Protein AF-A0A0C2CCX2-F1 (afdb_monomer_lite)

Foldseek 3Di:
DVVVVVVVVVVCCLVVPCDHCVNDPDDDDDLVVVCVVPNPVVGPDDDDPVNVVVVVVVVVVVVVVVVVVVVVVVVVVVCCVVVNDPD

Sequence (87 aa):
MREISSSLNEHTKQEKAEFSTKTVPLPDFDPTDMKLLLGESEVPPSKTPFEEVEESEQLRKDRLESLLFEAEVMLQEYDHIKNGLKV

Structure (mmCIF, N/CA/C/O backbone):
data_AF-A0A0C2CCX2-F1
#
_entry.id   AF-A0A0C2CCX2-F1
#
loop_
_atom_site.group_PDB
_atom_site.id
_atom_site.type_symbol
_atom_site.label_atom_id
_atom_site.label_alt_id
_atom_site.label_comp_id
_atom_site.label_asym_id
_atom_site.label_entity_id
_atom_site.label_seq_id
_atom_site.pdbx_PDB_ins_code
_atom_site.Cartn_x
_atom_site.Cartn_y
_atom_site.Cartn_z
_atom_site.occupancy
_atom_site.B_iso_or_equiv
_atom_site.auth_seq_id
_atom_site.auth_comp_id
_atom_site.auth_asym_id
_atom_site.auth_atom_id
_atom_site.pdbx_PDB_model_num
ATOM 1 N N . MET A 1 1 ? -24.668 -3.491 -49.020 1.00 53.09 1 MET A N 1
ATOM 2 C CA . MET A 1 1 ? -24.818 -4.430 -47.878 1.00 53.09 1 MET A CA 1
ATOM 3 C C . MET A 1 1 ? -23.691 -5.459 -47.810 1.00 53.09 1 MET A C 1
ATOM 5 O O . MET A 1 1 ? -23.067 -5.550 -46.765 1.00 53.09 1 MET A O 1
ATOM 9 N N . ARG A 1 2 ? -23.378 -6.188 -48.896 1.00 65.06 2 ARG A N 1
ATOM 10 C CA . ARG A 1 2 ? -22.324 -7.228 -48.903 1.00 65.06 2 ARG A CA 1
ATOM 11 C C . ARG A 1 2 ? -20.899 -6.690 -48.669 1.00 65.06 2 ARG A C 1
ATOM 13 O O . ARG A 1 2 ? -20.124 -7.313 -47.955 1.00 65.06 2 ARG A O 1
ATOM 20 N N . GLU A 1 3 ? -20.596 -5.509 -49.202 1.00 67.75 3 GLU A N 1
ATOM 21 C CA . GLU A 1 3 ? -19.291 -4.838 -49.045 1.00 67.75 3 GLU A CA 1
ATOM 22 C C . GLU A 1 3 ? -19.049 -4.315 -47.620 1.00 67.75 3 GLU A C 1
ATOM 24 O O . GLU A 1 3 ? -17.947 -4.410 -47.091 1.00 67.75 3 GLU A O 1
ATOM 29 N N . ILE A 1 4 ? -20.107 -3.833 -46.960 1.00 71.38 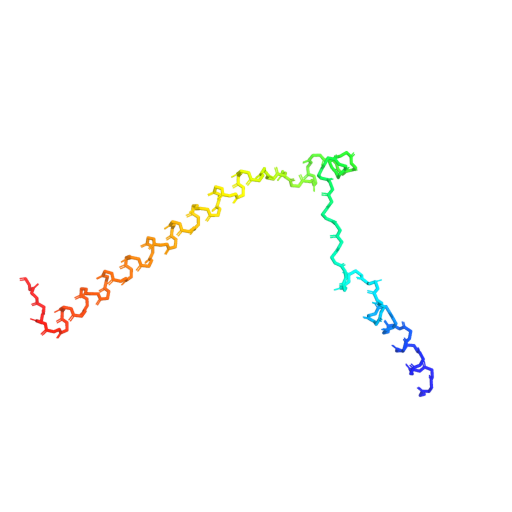4 ILE A N 1
ATOM 30 C CA . ILE A 1 4 ? -20.054 -3.398 -45.556 1.00 71.38 4 ILE A CA 1
ATOM 31 C C . ILE A 1 4 ? -19.828 -4.612 -44.649 1.00 71.38 4 ILE A C 1
ATOM 33 O O . ILE A 1 4 ? -19.045 -4.554 -43.709 1.00 71.38 4 ILE A O 1
ATOM 37 N N . SER A 1 5 ? -20.475 -5.745 -44.947 1.00 69.06 5 SER A N 1
ATOM 38 C CA . SER A 1 5 ? -20.231 -6.976 -44.193 1.00 69.06 5 SER A CA 1
ATOM 39 C C . SER A 1 5 ? -18.825 -7.537 -44.408 1.00 69.06 5 SER A C 1
ATOM 41 O O . SER A 1 5 ? -18.271 -8.102 -43.472 1.00 69.06 5 SER A O 1
ATOM 43 N N . SER A 1 6 ? -18.224 -7.384 -45.596 1.00 72.56 6 SER A N 1
ATOM 44 C CA . SER A 1 6 ? -16.855 -7.855 -45.836 1.00 72.56 6 SER A CA 1
ATOM 45 C C . SER A 1 6 ? -15.813 -6.990 -45.134 1.00 72.56 6 SER A C 1
ATOM 47 O O . SER A 1 6 ? -14.920 -7.551 -44.506 1.00 72.56 6 SER A O 1
ATOM 49 N N . SER A 1 7 ? -15.956 -5.659 -45.150 1.00 72.19 7 SER A N 1
ATOM 50 C CA . SER A 1 7 ? -15.031 -4.768 -44.435 1.00 72.19 7 SER A CA 1
ATOM 51 C C . SER A 1 7 ? -15.106 -4.963 -42.918 1.00 72.19 7 SER A C 1
ATOM 53 O O . SER A 1 7 ? -14.078 -5.055 -42.250 1.00 72.19 7 SER A O 1
ATOM 55 N N . LEU A 1 8 ? -16.312 -5.141 -42.365 1.00 68.12 8 LEU A N 1
ATOM 56 C CA . LEU A 1 8 ? -16.493 -5.436 -40.940 1.00 68.12 8 LEU A CA 1
ATOM 57 C C . LEU A 1 8 ? -15.847 -6.776 -40.545 1.00 68.12 8 LEU A C 1
ATOM 59 O O . LEU A 1 8 ? -15.273 -6.916 -39.464 1.00 68.12 8 LEU A O 1
ATOM 63 N N . ASN A 1 9 ? -15.923 -7.773 -41.429 1.00 71.06 9 ASN A N 1
ATOM 64 C CA . ASN A 1 9 ? -15.332 -9.084 -41.181 1.00 71.06 9 ASN A CA 1
ATOM 65 C C . ASN A 1 9 ? -13.796 -9.048 -41.273 1.00 71.06 9 ASN A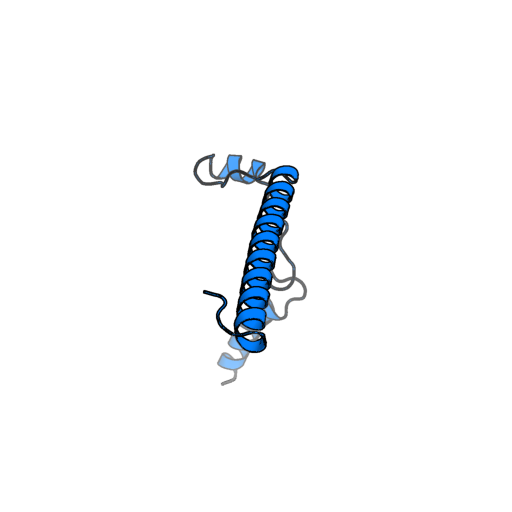 C 1
ATOM 67 O O . ASN A 1 9 ? -13.125 -9.775 -40.550 1.00 71.06 9 ASN A O 1
ATOM 71 N N . GLU A 1 10 ? -13.219 -8.185 -42.114 1.00 72.88 10 GLU A N 1
ATOM 72 C CA . GLU A 1 10 ? -11.768 -7.963 -42.153 1.00 72.88 10 GLU A CA 1
ATOM 73 C C . GLU A 1 10 ? -11.249 -7.255 -40.901 1.00 72.88 10 GLU A C 1
ATOM 75 O O . GLU A 1 10 ? -10.266 -7.710 -40.319 1.00 72.88 10 GLU A O 1
ATOM 80 N N . HIS A 1 11 ? -11.937 -6.218 -40.417 1.00 67.69 11 HIS A N 1
ATOM 81 C CA . HIS A 1 11 ? -11.547 -5.541 -39.176 1.00 67.69 11 HIS A CA 1
ATOM 82 C C . HIS A 1 11 ? -11.667 -6.449 -37.944 1.00 67.69 11 HIS A C 1
ATOM 84 O O . HIS A 1 11 ? -10.816 -6.414 -37.058 1.00 67.69 11 HIS A O 1
ATOM 90 N N . THR A 1 12 ? -12.674 -7.324 -37.905 1.00 65.81 12 THR A N 1
ATOM 91 C CA . THR A 1 12 ? -12.866 -8.257 -36.781 1.00 65.81 12 THR A CA 1
ATOM 92 C C . THR A 1 12 ? -11.955 -9.485 -36.830 1.00 65.81 12 THR A C 1
ATOM 94 O O . THR A 1 12 ? -11.819 -10.169 -35.817 1.00 65.81 12 THR A O 1
ATOM 97 N N . LYS A 1 13 ? -11.272 -9.769 -37.952 1.00 67.56 13 LYS A N 1
ATOM 98 C CA . LYS A 1 13 ? -10.264 -10.847 -38.017 1.00 67.56 13 LYS A CA 1
ATOM 99 C C . LYS A 1 13 ? -9.095 -10.610 -37.065 1.00 67.56 13 LYS A C 1
ATOM 101 O O . LYS A 1 13 ? -8.604 -11.573 -36.496 1.00 67.56 13 LYS A O 1
ATOM 106 N N . GLN A 1 14 ? -8.669 -9.361 -36.872 1.00 63.34 14 GLN A N 1
ATOM 107 C CA . GLN A 1 14 ? -7.583 -9.032 -35.938 1.00 63.34 14 GLN A CA 1
ATOM 108 C C . GLN A 1 14 ? -7.989 -9.222 -34.470 1.00 63.34 14 GLN A C 1
ATOM 110 O O . GLN A 1 14 ? -7.146 -9.536 -33.633 1.00 63.34 14 GLN A O 1
ATOM 115 N N . GLU A 1 15 ? -9.276 -9.062 -34.153 1.00 62.47 15 GLU A N 1
ATOM 116 C CA . GLU A 1 15 ? -9.810 -9.307 -32.806 1.00 62.47 15 GLU A CA 1
ATOM 117 C C . GLU A 1 15 ? -10.090 -10.790 -32.545 1.00 62.47 15 GLU A C 1
ATOM 119 O O . GLU A 1 15 ? -9.981 -11.243 -31.412 1.00 62.47 15 GLU A O 1
ATOM 124 N N . LYS A 1 16 ? -10.418 -11.557 -33.593 1.00 65.31 16 LYS A N 1
ATOM 125 C CA . LYS A 1 16 ? -10.615 -13.016 -33.540 1.00 65.31 16 LYS A CA 1
ATOM 126 C C . LYS A 1 16 ? -9.331 -13.818 -33.775 1.00 65.31 16 LYS A C 1
ATOM 128 O O . LYS A 1 16 ? -9.392 -15.044 -33.831 1.00 65.31 16 LYS A O 1
ATOM 133 N N . ALA A 1 17 ? -8.197 -13.151 -33.978 1.00 68.00 17 ALA A N 1
ATOM 134 C CA . ALA A 1 17 ? -6.919 -13.814 -34.175 1.00 68.00 17 ALA A CA 1
ATOM 135 C C . ALA A 1 17 ? -6.472 -14.477 -32.866 1.00 68.00 17 ALA A C 1
ATOM 137 O O . ALA A 1 17 ? -6.508 -13.857 -31.805 1.00 68.00 17 ALA A O 1
ATOM 138 N N . GLU A 1 18 ? -6.020 -15.728 -32.958 1.00 66.44 18 GLU A N 1
ATOM 139 C CA . GLU A 1 18 ? -5.532 -16.504 -31.808 1.00 66.44 18 GLU A CA 1
ATOM 140 C C . GLU A 1 18 ? -4.359 -15.798 -31.103 1.00 66.44 18 GLU A C 1
ATOM 142 O O . GLU A 1 18 ? -4.261 -15.824 -29.880 1.00 66.44 18 GLU A O 1
ATOM 147 N N . PHE A 1 19 ? -3.538 -15.072 -31.867 1.00 60.28 19 PHE A N 1
ATOM 148 C CA . PHE A 1 19 ? -2.425 -14.264 -31.375 1.00 60.28 19 PHE A CA 1
ATOM 149 C C . PHE A 1 19 ? -2.624 -12.806 -31.806 1.00 60.28 19 PHE A C 1
ATOM 151 O O . PHE A 1 19 ? -2.215 -12.396 -32.891 1.00 60.28 19 PHE A O 1
ATOM 158 N N . SER A 1 20 ? -3.303 -12.029 -30.967 1.00 66.44 20 SER A N 1
ATOM 159 C CA . SER A 1 20 ? -3.506 -10.588 -31.115 1.00 66.44 20 SER A CA 1
ATOM 160 C C . SER A 1 20 ? -2.872 -9.876 -29.923 1.00 66.44 20 SER A C 1
ATOM 162 O O . SER A 1 20 ? -2.823 -10.433 -28.829 1.00 66.44 20 SER A O 1
ATOM 164 N N . THR A 1 21 ? -2.440 -8.624 -30.085 1.00 64.94 21 THR A N 1
ATOM 165 C CA . THR A 1 21 ? -1.874 -7.817 -28.982 1.00 64.94 21 THR A CA 1
ATOM 166 C C . THR A 1 21 ? -2.867 -7.581 -27.838 1.00 64.94 21 THR A C 1
ATOM 168 O O . THR A 1 21 ? -2.473 -7.175 -26.751 1.00 64.94 21 THR A O 1
ATOM 171 N N . LYS A 1 22 ? -4.161 -7.837 -28.079 1.00 65.56 22 LYS A N 1
ATOM 172 C CA . LYS A 1 22 ? -5.221 -7.840 -27.062 1.00 65.56 22 LYS A CA 1
ATOM 173 C C . LYS A 1 22 ? -5.415 -9.199 -26.378 1.00 65.56 22 LYS A C 1
ATOM 175 O O . LYS A 1 22 ? -5.938 -9.232 -25.271 1.00 65.56 22 LYS A O 1
ATOM 180 N N . THR A 1 23 ? -5.082 -10.309 -27.041 1.00 67.38 23 THR A N 1
ATOM 181 C CA . THR A 1 23 ? -5.343 -11.673 -26.537 1.00 67.38 23 THR A CA 1
ATOM 182 C C . THR A 1 23 ? -4.118 -12.304 -25.890 1.00 67.38 23 THR A C 1
ATOM 184 O O . THR A 1 23 ? -4.271 -13.156 -25.018 1.00 67.38 23 THR A O 1
ATOM 187 N N . VAL A 1 24 ? -2.917 -11.870 -26.279 1.00 71.06 24 VAL A N 1
ATOM 188 C CA . VAL A 1 24 ? -1.650 -12.327 -25.711 1.00 71.06 24 VAL A CA 1
ATOM 189 C C . VAL A 1 24 ? -0.916 -11.120 -25.135 1.00 71.06 24 VAL A C 1
ATOM 191 O O . VAL A 1 24 ? -0.669 -10.168 -25.882 1.00 71.06 24 VAL A O 1
ATOM 194 N N . PRO A 1 25 ? -0.576 -11.129 -23.832 1.00 70.00 25 PRO A N 1
ATOM 195 C CA . PRO A 1 25 ? 0.216 -10.058 -23.254 1.00 70.00 25 PRO A CA 1
ATOM 196 C C . PRO A 1 25 ? 1.561 -10.006 -23.977 1.00 70.00 25 PRO A C 1
ATOM 198 O O . PRO A 1 25 ? 2.248 -11.021 -24.119 1.00 70.00 25 PRO A O 1
ATOM 201 N N . LEU A 1 26 ? 1.905 -8.822 -24.479 1.00 70.50 26 LEU A N 1
ATOM 202 C CA . LEU A 1 26 ? 3.243 -8.578 -24.994 1.00 70.50 26 LEU A CA 1
ATOM 203 C C . LEU A 1 26 ? 4.236 -8.682 -23.828 1.00 70.50 26 LEU A C 1
ATOM 205 O O . LEU A 1 26 ? 3.877 -8.317 -22.707 1.00 70.50 26 LEU A O 1
ATOM 209 N N . PRO A 1 27 ? 5.452 -9.198 -24.070 1.00 72.88 27 PRO A N 1
ATOM 210 C CA . PRO A 1 27 ? 6.476 -9.221 -23.041 1.00 72.88 27 PRO A CA 1
ATOM 211 C C . PRO A 1 27 ? 6.791 -7.793 -22.600 1.00 72.88 27 PRO A C 1
ATOM 213 O O . PRO A 1 27 ? 6.778 -6.869 -23.420 1.00 72.88 27 PRO A O 1
ATOM 216 N N . ASP A 1 28 ? 7.090 -7.637 -21.314 1.00 73.12 28 ASP A N 1
ATOM 217 C CA . ASP A 1 28 ? 7.572 -6.369 -20.788 1.00 73.12 28 ASP A CA 1
ATOM 218 C C . ASP A 1 28 ? 8.847 -5.966 -21.537 1.00 73.12 28 ASP A C 1
ATOM 220 O O . ASP A 1 28 ? 9.717 -6.794 -21.829 1.00 73.12 28 ASP A O 1
ATOM 224 N N . PHE A 1 29 ? 8.928 -4.693 -21.911 1.00 76.31 29 PHE A N 1
ATOM 225 C CA . PHE A 1 29 ? 10.078 -4.172 -22.638 1.00 76.31 29 PHE A CA 1
ATOM 226 C C . PHE A 1 29 ? 11.305 -4.146 -21.722 1.00 76.31 29 PHE A C 1
ATOM 228 O O . PHE A 1 29 ? 11.192 -3.756 -20.560 1.00 76.31 29 PHE A O 1
ATOM 235 N N . ASP A 1 30 ? 12.480 -4.511 -22.245 1.00 80.12 30 ASP A N 1
ATOM 236 C CA . ASP A 1 30 ? 13.729 -4.376 -21.493 1.00 80.12 30 ASP A CA 1
ATOM 237 C C . ASP A 1 30 ? 14.052 -2.879 -21.322 1.00 80.12 30 ASP A C 1
ATOM 239 O O . ASP A 1 30 ? 14.293 -2.180 -22.318 1.00 80.12 30 ASP A O 1
ATOM 243 N N . PRO A 1 31 ? 14.066 -2.352 -20.082 1.00 77.19 31 PRO A N 1
ATOM 244 C CA . PRO A 1 31 ? 14.365 -0.948 -19.834 1.00 77.19 31 PRO A CA 1
ATOM 245 C C . PRO A 1 31 ? 15.766 -0.557 -20.321 1.00 77.19 31 PRO A C 1
ATOM 247 O O . PRO A 1 31 ? 15.981 0.604 -20.662 1.00 77.19 31 PRO A O 1
ATOM 250 N N . THR A 1 32 ? 16.704 -1.502 -20.418 1.00 79.06 32 THR A N 1
ATOM 251 C CA . THR A 1 32 ? 18.057 -1.276 -20.951 1.00 79.06 32 THR A CA 1
ATOM 252 C C . THR A 1 32 ? 18.013 -0.930 -22.436 1.00 79.06 32 THR A C 1
ATOM 254 O O . THR A 1 32 ? 18.600 0.068 -22.863 1.00 79.06 32 THR A O 1
ATOM 257 N N . ASP A 1 33 ? 17.264 -1.716 -23.211 1.00 82.38 33 ASP A N 1
ATOM 258 C CA . ASP A 1 33 ? 17.096 -1.516 -24.649 1.00 82.38 33 ASP A CA 1
ATOM 259 C C . ASP A 1 33 ? 16.323 -0.228 -24.931 1.00 82.38 33 ASP A C 1
ATOM 261 O O . ASP A 1 33 ? 16.713 0.571 -25.786 1.00 82.38 33 ASP A O 1
ATOM 265 N N . MET A 1 34 ? 15.256 0.031 -24.169 1.00 82.75 34 MET A N 1
ATOM 266 C CA . MET A 1 34 ? 14.490 1.269 -24.311 1.00 82.75 34 MET A CA 1
ATOM 267 C C . MET A 1 34 ? 15.328 2.496 -23.961 1.00 82.75 34 MET A C 1
ATOM 269 O O . MET A 1 34 ? 15.254 3.503 -24.663 1.00 82.75 34 MET A O 1
ATOM 273 N N . LYS A 1 35 ? 16.157 2.416 -22.915 1.00 85.31 35 LYS A N 1
ATOM 274 C CA . LYS A 1 35 ? 17.042 3.511 -22.507 1.00 85.31 35 LYS A CA 1
ATOM 275 C C . LYS A 1 35 ? 18.106 3.796 -23.564 1.00 85.31 35 LYS A C 1
ATOM 277 O O . LYS A 1 35 ? 18.436 4.959 -23.791 1.00 85.31 35 LYS A O 1
ATOM 282 N N . LEU A 1 36 ? 18.599 2.763 -24.250 1.00 82.25 36 LEU A N 1
ATOM 283 C CA . LEU A 1 36 ? 19.507 2.916 -25.386 1.00 82.25 36 LEU A CA 1
ATOM 284 C C . LEU A 1 36 ? 18.822 3.583 -26.593 1.00 82.25 36 LEU A C 1
ATOM 286 O O . LEU A 1 36 ? 19.449 4.387 -27.280 1.00 82.25 36 LEU A O 1
ATOM 290 N N . LEU A 1 37 ? 17.551 3.257 -26.853 1.00 85.12 37 LEU A N 1
ATOM 291 C CA . LEU A 1 37 ? 16.800 3.742 -28.018 1.00 85.12 37 LEU A CA 1
ATOM 292 C C . LEU A 1 37 ? 16.217 5.151 -27.843 1.00 85.12 37 LEU A C 1
ATOM 294 O O . LEU A 1 37 ? 16.227 5.935 -28.790 1.00 85.12 37 LEU A O 1
ATOM 298 N N . LEU A 1 38 ? 15.678 5.459 -26.664 1.00 85.81 38 LEU A N 1
ATOM 299 C CA . LEU A 1 38 ? 14.915 6.684 -26.390 1.00 85.81 38 LEU A CA 1
ATOM 300 C C . LEU A 1 38 ? 15.676 7.685 -25.509 1.00 85.81 38 LEU A C 1
ATOM 302 O O . LEU A 1 38 ? 15.307 8.855 -25.450 1.00 85.81 38 LEU A O 1
ATOM 306 N N . GLY A 1 39 ? 16.758 7.247 -24.859 1.00 81.25 39 GLY A N 1
ATOM 307 C CA . GLY A 1 39 ? 17.533 8.054 -23.920 1.00 81.25 39 GLY A CA 1
ATOM 308 C C . GLY A 1 39 ? 16.980 8.030 -22.492 1.00 81.25 39 GLY A C 1
ATOM 309 O O . GLY A 1 39 ? 15.878 7.557 -22.223 1.00 81.25 39 GLY A O 1
ATOM 310 N N . GLU A 1 40 ? 17.769 8.547 -21.546 1.00 78.56 40 GLU A N 1
ATOM 311 C CA . GLU A 1 40 ? 17.455 8.464 -20.109 1.00 78.56 40 GLU A CA 1
ATOM 312 C C . GLU A 1 40 ? 16.267 9.337 -19.675 1.00 78.56 40 GLU A C 1
ATOM 314 O O . GLU A 1 40 ? 15.697 9.099 -18.617 1.00 78.56 40 GLU A O 1
ATOM 319 N N . SER A 1 41 ? 15.902 10.354 -20.460 1.00 80.25 41 SER A N 1
ATOM 320 C CA . SER A 1 41 ? 14.814 11.286 -20.135 1.00 80.25 41 SER A CA 1
ATOM 321 C C . SER A 1 41 ? 13.425 10.748 -20.470 1.00 80.25 41 SER A C 1
ATOM 323 O O . SER A 1 41 ? 12.450 11.163 -19.853 1.00 80.25 41 SER A O 1
ATOM 325 N N . GLU A 1 42 ? 13.338 9.853 -21.454 1.00 79.12 42 GLU A N 1
ATOM 326 C CA . GLU A 1 42 ? 12.072 9.333 -21.987 1.00 79.12 42 GLU A CA 1
ATOM 327 C C . GLU A 1 42 ? 11.693 7.974 -21.379 1.00 79.12 42 GLU A C 1
ATOM 329 O O . GLU A 1 42 ? 10.561 7.517 -21.532 1.00 79.12 42 GLU A O 1
ATOM 334 N N . VAL A 1 43 ? 12.623 7.318 -20.674 1.00 75.25 43 VAL A N 1
ATOM 335 C CA . VAL A 1 43 ? 12.396 6.013 -20.039 1.00 75.25 43 VAL A CA 1
ATOM 336 C C . VAL A 1 43 ? 12.293 6.192 -18.525 1.00 75.25 43 VAL A C 1
ATOM 338 O O . VAL A 1 43 ? 13.270 6.615 -17.901 1.00 75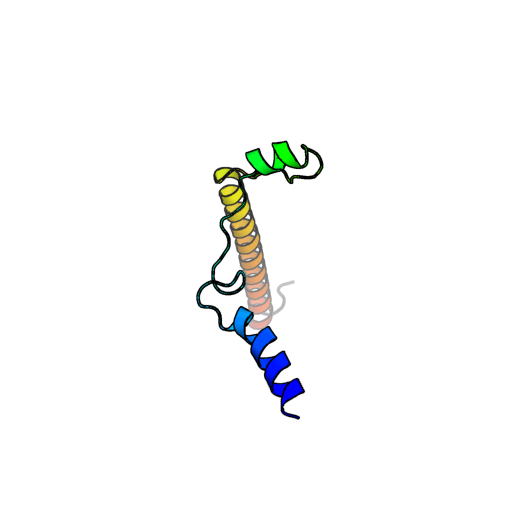.25 43 VAL A O 1
ATOM 341 N N . PRO A 1 44 ? 11.138 5.869 -17.909 1.00 76.25 44 PRO A N 1
ATOM 342 C CA . PRO A 1 44 ? 10.998 5.897 -16.462 1.00 76.25 44 PRO A CA 1
ATOM 343 C C . PRO A 1 44 ? 12.065 5.022 -15.792 1.00 76.25 44 PRO A C 1
ATOM 345 O O . PRO A 1 44 ? 12.398 3.958 -16.322 1.00 76.25 44 PRO A O 1
ATOM 348 N N . PRO A 1 45 ? 12.594 5.425 -14.625 1.00 73.94 45 PRO A N 1
ATOM 349 C CA . PRO A 1 45 ? 13.529 4.590 -13.889 1.00 73.94 45 PRO A CA 1
ATOM 350 C C . PRO A 1 45 ? 12.861 3.250 -13.563 1.00 73.94 45 PRO A C 1
ATOM 352 O O . PRO A 1 45 ? 11.783 3.209 -12.966 1.00 73.94 45 PRO A O 1
ATOM 355 N N . SER A 1 46 ? 13.496 2.156 -13.983 1.00 75.31 46 SER A N 1
ATOM 356 C CA . SER A 1 46 ? 13.050 0.808 -13.649 1.00 75.31 46 SER A CA 1
ATOM 357 C C . SER A 1 46 ? 13.194 0.601 -12.147 1.00 75.31 46 SER A C 1
ATOM 359 O O . SER A 1 46 ? 14.301 0.747 -11.620 1.00 75.31 46 SER A O 1
ATOM 361 N N . LYS A 1 47 ? 12.101 0.241 -11.475 1.00 76.31 47 LYS A N 1
ATOM 362 C CA . LYS A 1 47 ? 12.162 -0.184 -10.078 1.00 76.31 47 LYS A CA 1
ATOM 363 C C . LYS A 1 47 ? 12.774 -1.570 -10.002 1.00 76.31 47 LYS A C 1
ATOM 365 O O . LYS A 1 47 ? 12.549 -2.416 -10.868 1.00 76.31 47 LYS A O 1
ATOM 370 N N . THR A 1 48 ? 13.578 -1.802 -8.978 1.00 82.25 48 THR A N 1
ATOM 371 C CA . THR A 1 48 ? 14.036 -3.160 -8.693 1.00 82.25 48 THR A CA 1
ATOM 372 C C . THR A 1 48 ? 12.893 -3.969 -8.068 1.00 82.25 48 THR A C 1
ATOM 374 O O . THR A 1 48 ? 12.049 -3.398 -7.376 1.00 82.25 48 THR A O 1
ATOM 377 N N . PRO A 1 49 ? 12.873 -5.307 -8.217 1.00 81.56 49 PRO A N 1
ATOM 378 C CA . PRO A 1 49 ? 11.863 -6.140 -7.560 1.00 81.56 49 PRO A CA 1
ATOM 379 C C . PRO A 1 49 ? 11.795 -5.935 -6.038 1.00 81.56 49 PRO A C 1
ATOM 381 O O . PRO A 1 49 ? 10.738 -6.081 -5.435 1.00 81.56 49 PRO A O 1
ATOM 384 N N . PHE A 1 50 ? 12.918 -5.582 -5.403 1.00 85.50 50 PHE A N 1
ATOM 385 C CA . PHE A 1 50 ? 12.955 -5.275 -3.972 1.00 85.50 50 PHE A CA 1
ATOM 386 C C . PHE A 1 50 ? 12.222 -3.976 -3.635 1.00 85.50 50 PHE A C 1
ATOM 388 O O . PHE A 1 50 ? 11.468 -3.954 -2.667 1.00 85.50 50 PHE A O 1
ATOM 395 N N . GLU A 1 51 ? 12.402 -2.931 -4.445 1.00 86.56 51 GLU A N 1
ATOM 396 C CA . GLU A 1 51 ? 11.696 -1.653 -4.282 1.00 86.56 51 GLU A CA 1
ATOM 397 C C . GLU A 1 51 ? 10.186 -1.830 -4.477 1.00 86.56 51 GLU A C 1
ATOM 399 O O . GLU A 1 51 ? 9.397 -1.293 -3.705 1.00 86.56 51 GLU A O 1
ATOM 404 N N . GLU A 1 52 ? 9.767 -2.639 -5.454 1.00 84.38 52 GLU A N 1
ATOM 405 C CA . GLU A 1 52 ? 8.345 -2.946 -5.664 1.00 84.38 52 GLU A CA 1
ATOM 406 C C . GLU A 1 52 ? 7.727 -3.675 -4.465 1.00 84.38 52 GLU A C 1
ATOM 408 O O . GLU A 1 52 ? 6.616 -3.352 -4.034 1.00 84.38 52 GLU A O 1
ATOM 413 N N . VAL A 1 53 ? 8.451 -4.643 -3.892 1.00 87.69 53 VAL A N 1
ATOM 414 C CA . VAL A 1 53 ? 7.993 -5.342 -2.686 1.00 87.69 53 VAL A CA 1
ATOM 415 C C . VAL A 1 53 ? 7.921 -4.382 -1.502 1.00 87.69 53 VAL A C 1
ATOM 417 O O . VAL A 1 53 ? 6.918 -4.393 -0.789 1.00 87.69 53 VAL A O 1
ATOM 420 N N . GLU A 1 54 ? 8.929 -3.534 -1.305 1.00 91.88 54 GLU A N 1
ATOM 421 C CA . GLU A 1 54 ? 8.963 -2.563 -0.210 1.00 91.88 54 GLU A CA 1
ATOM 422 C C . GLU A 1 54 ? 7.794 -1.569 -0.287 1.00 91.88 54 GLU A C 1
ATOM 424 O O . GLU A 1 54 ? 7.089 -1.375 0.705 1.00 91.88 54 GLU A O 1
ATOM 429 N N . GLU A 1 55 ? 7.506 -1.022 -1.472 1.00 89.50 55 GLU A N 1
ATOM 430 C CA . GLU A 1 55 ? 6.335 -0.165 -1.692 1.00 89.50 55 GLU A CA 1
ATOM 431 C C . GLU A 1 55 ? 5.021 -0.899 -1.400 1.00 89.50 55 GLU A C 1
ATOM 433 O O . GLU A 1 55 ? 4.116 -0.343 -0.772 1.00 89.50 55 GLU A O 1
ATOM 438 N N . SER A 1 56 ? 4.913 -2.165 -1.817 1.00 89.62 56 SER A N 1
ATOM 439 C CA . SER A 1 56 ? 3.717 -2.973 -1.569 1.00 89.62 56 SER A CA 1
ATOM 440 C C . SER A 1 56 ? 3.497 -3.246 -0.075 1.00 89.62 56 SER A C 1
ATOM 442 O O . SER A 1 56 ? 2.366 -3.177 0.414 1.00 89.62 56 SER A O 1
ATOM 444 N N . GLU A 1 57 ? 4.572 -3.513 0.669 1.00 92.38 57 GLU A N 1
ATOM 445 C CA . GLU A 1 57 ? 4.547 -3.740 2.113 1.00 92.38 57 GLU A CA 1
ATOM 446 C C . GLU A 1 57 ? 4.164 -2.462 2.857 1.00 92.38 57 GLU A C 1
ATOM 448 O O . GLU A 1 57 ? 3.334 -2.500 3.769 1.00 92.38 57 GLU A O 1
ATOM 453 N N . GLN A 1 58 ? 4.710 -1.320 2.436 1.00 94.69 58 GLN A N 1
ATOM 454 C CA . GLN A 1 58 ? 4.376 -0.021 3.006 1.00 94.69 58 GLN A CA 1
ATOM 455 C C . GLN A 1 58 ? 2.888 0.299 2.811 1.00 94.69 58 GLN A C 1
ATOM 457 O O . GLN A 1 58 ? 2.177 0.562 3.778 1.00 94.69 58 GLN A O 1
ATOM 462 N N . LEU A 1 59 ? 2.375 0.140 1.587 1.00 94.88 59 LEU A N 1
ATOM 463 C CA . LEU A 1 59 ? 0.963 0.370 1.275 1.00 94.88 59 LEU A CA 1
ATOM 464 C C . LEU A 1 59 ? 0.030 -0.544 2.091 1.00 94.88 59 LEU A C 1
ATOM 466 O O . LEU A 1 59 ? -1.058 -0.142 2.512 1.00 94.88 59 LEU A O 1
ATOM 470 N N . ARG A 1 60 ? 0.445 -1.795 2.329 1.00 93.25 60 ARG A N 1
ATOM 471 C CA . ARG A 1 60 ? -0.303 -2.732 3.177 1.00 93.25 60 ARG A CA 1
ATOM 472 C C . ARG A 1 60 ? -0.325 -2.299 4.637 1.00 93.25 60 ARG A C 1
ATOM 474 O O . ARG A 1 60 ? -1.371 -2.447 5.269 1.00 93.25 60 ARG A O 1
ATOM 481 N N . LYS A 1 61 ? 0.790 -1.794 5.167 1.00 95.94 61 LYS A N 1
ATOM 482 C CA . LYS A 1 61 ? 0.870 -1.282 6.542 1.00 95.94 61 LYS A CA 1
ATOM 483 C C . LYS A 1 61 ? -0.026 -0.065 6.729 1.00 95.94 61 LYS A C 1
ATOM 485 O O . LYS A 1 61 ? -0.850 -0.085 7.637 1.00 95.94 61 LYS A O 1
ATOM 490 N N . ASP A 1 62 ? 0.037 0.904 5.822 1.00 96.19 62 ASP A N 1
ATOM 491 C CA . ASP A 1 62 ? -0.782 2.122 5.892 1.00 96.19 62 ASP A CA 1
ATOM 492 C C . ASP A 1 62 ? -2.284 1.789 5.851 1.00 96.19 62 ASP A C 1
ATOM 494 O O . ASP A 1 62 ? -3.103 2.335 6.599 1.00 96.19 62 ASP A O 1
ATOM 498 N N . ARG A 1 63 ? -2.662 0.822 5.003 1.00 96.56 63 ARG A N 1
ATOM 499 C CA . ARG A 1 63 ? -4.043 0.333 4.928 1.00 96.56 63 ARG A CA 1
ATOM 500 C C . ARG A 1 63 ? -4.475 -0.384 6.205 1.00 96.56 63 ARG A C 1
ATOM 502 O O . ARG A 1 63 ? -5.622 -0.233 6.623 1.00 96.56 63 ARG A O 1
ATOM 509 N N . LE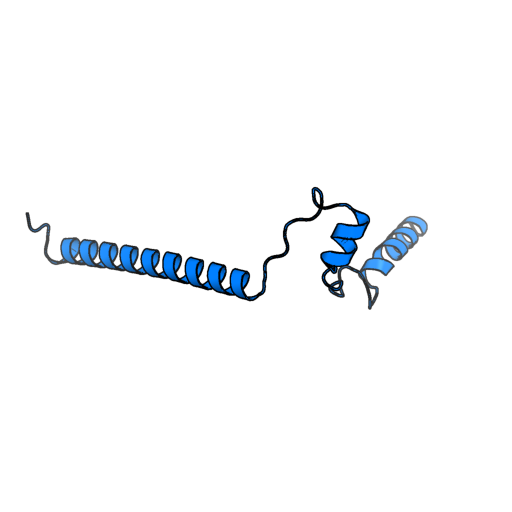U A 1 64 ? -3.590 -1.180 6.803 1.00 96.50 64 LEU A N 1
ATOM 510 C CA . LEU A 1 64 ? -3.865 -1.864 8.065 1.00 96.50 64 LEU A CA 1
ATOM 511 C C . LEU A 1 64 ? -4.056 -0.858 9.204 1.00 96.50 64 LEU A C 1
ATOM 513 O O . LEU A 1 64 ? -5.004 -0.992 9.971 1.00 96.50 64 LEU A O 1
ATOM 517 N N . GLU A 1 65 ? -3.196 0.153 9.291 1.00 97.38 65 GLU A N 1
ATOM 518 C CA . GLU A 1 65 ? -3.280 1.211 10.299 1.00 97.38 65 GLU A CA 1
ATOM 519 C C . GLU A 1 65 ? -4.588 2.000 10.178 1.00 97.38 65 GLU A C 1
ATOM 521 O O . GLU A 1 65 ? -5.287 2.199 11.170 1.00 97.38 65 GLU A O 1
ATOM 526 N N . SER A 1 66 ? -4.987 2.338 8.949 1.00 97.00 66 SER A N 1
ATOM 527 C CA . SER A 1 66 ? -6.267 3.006 8.683 1.00 97.00 66 SER A CA 1
ATOM 528 C C . SER A 1 66 ? -7.467 2.178 9.162 1.00 97.00 66 SER A C 1
ATOM 530 O O . SER A 1 66 ? -8.373 2.710 9.799 1.00 97.00 66 SER A O 1
ATOM 532 N N . LEU A 1 67 ? -7.464 0.866 8.897 1.00 97.12 67 LEU A N 1
ATOM 533 C CA . LEU A 1 67 ? -8.529 -0.043 9.339 1.00 97.12 67 LEU A CA 1
ATOM 534 C C . LEU A 1 67 ? -8.572 -0.197 10.863 1.00 97.12 67 LEU A C 1
ATOM 536 O O . LEU A 1 67 ? -9.654 -0.289 11.438 1.00 97.12 67 LEU A O 1
ATOM 540 N N . LEU A 1 68 ? -7.410 -0.245 11.518 1.00 96.81 68 LEU A N 1
ATOM 541 C CA . LEU A 1 68 ? -7.334 -0.315 12.978 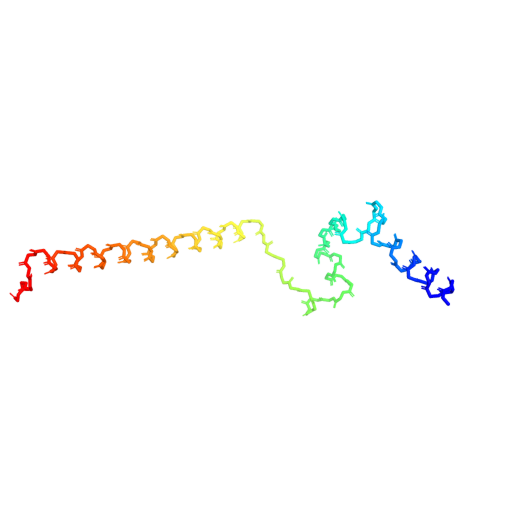1.00 96.81 68 LEU A CA 1
ATOM 542 C C . LEU A 1 68 ? -7.895 0.953 13.619 1.00 96.81 68 LEU A C 1
ATOM 544 O O . LEU A 1 68 ? -8.676 0.854 14.563 1.00 96.81 68 LEU A O 1
ATOM 548 N N . PHE A 1 69 ? -7.548 2.119 13.074 1.00 97.19 69 PHE A N 1
ATOM 549 C CA . PHE A 1 69 ? -8.089 3.394 13.526 1.00 97.19 69 PHE A CA 1
ATOM 550 C C . PHE A 1 69 ? -9.613 3.456 13.359 1.00 97.19 69 PHE A C 1
ATOM 552 O O . PHE A 1 69 ? -10.325 3.795 14.301 1.00 97.19 69 PHE A O 1
ATOM 559 N N . GLU A 1 70 ? -10.132 3.071 12.191 1.00 96.69 70 GLU A N 1
ATOM 560 C CA . GLU A 1 70 ? -11.578 3.028 11.946 1.00 96.69 70 GLU A CA 1
ATOM 561 C C . GLU A 1 70 ? -12.289 2.086 12.931 1.00 96.69 70 GLU A C 1
ATOM 563 O O . GLU A 1 70 ? -13.301 2.454 13.527 1.00 96.69 70 GLU A O 1
ATOM 568 N N . ALA A 1 71 ? -11.725 0.900 13.174 1.00 96.94 71 ALA A N 1
ATOM 569 C CA . ALA A 1 71 ? -12.267 -0.046 14.143 1.00 96.94 71 ALA A CA 1
ATOM 570 C C . ALA A 1 71 ? -12.265 0.512 15.577 1.00 96.94 71 ALA A C 1
ATOM 572 O O . ALA A 1 71 ? -13.222 0.290 16.320 1.00 96.94 71 ALA A O 1
ATOM 573 N N . GLU A 1 72 ? -11.221 1.244 15.973 1.00 95.38 72 GLU A N 1
ATOM 574 C CA . GLU A 1 72 ? -11.156 1.896 17.282 1.00 95.38 72 GLU A CA 1
ATOM 575 C C . GLU A 1 72 ? -12.242 2.965 17.433 1.00 95.38 72 GLU A C 1
ATOM 577 O O . GLU A 1 72 ? -12.960 2.969 18.435 1.00 95.38 72 GLU A O 1
ATOM 582 N N . VAL A 1 73 ? -12.423 3.817 16.420 1.00 95.38 73 VAL A N 1
ATOM 583 C CA . VAL A 1 73 ? -13.488 4.831 16.403 1.00 95.38 73 VAL A CA 1
ATOM 584 C C . VAL A 1 73 ? -14.860 4.169 16.522 1.00 95.38 73 VAL A C 1
ATOM 586 O O . VAL A 1 73 ? -15.655 4.559 17.374 1.00 95.38 73 VAL A O 1
ATOM 589 N N . MET A 1 74 ? -15.121 3.109 15.752 1.00 94.69 74 MET A N 1
ATOM 590 C CA . MET A 1 74 ? -16.386 2.370 15.832 1.00 94.69 74 MET A CA 1
ATOM 591 C C . MET A 1 74 ? -16.632 1.769 17.222 1.00 94.69 74 MET A C 1
ATOM 593 O O . MET A 1 74 ? -17.768 1.756 17.701 1.00 94.69 74 MET A O 1
ATOM 597 N N . LEU A 1 75 ? -15.587 1.262 17.883 1.00 93.56 75 LEU A N 1
ATOM 598 C CA . LEU A 1 75 ? -15.696 0.743 19.246 1.00 93.56 75 LEU A CA 1
ATOM 599 C C . LEU A 1 75 ? -16.008 1.857 20.246 1.00 93.56 75 LEU A C 1
ATOM 601 O O . LEU A 1 75 ? -16.868 1.662 21.103 1.00 93.56 75 LEU A O 1
ATOM 605 N N . GLN A 1 76 ? -15.358 3.017 20.124 1.00 90.25 76 GLN A N 1
ATOM 606 C CA . GLN A 1 76 ? -15.639 4.183 20.964 1.00 90.25 76 GLN A CA 1
ATOM 607 C C . GLN A 1 76 ? -17.079 4.675 20.769 1.00 90.25 76 GLN A C 1
ATOM 609 O O . GLN A 1 76 ? -17.802 4.869 21.746 1.00 90.25 76 GLN A O 1
ATOM 614 N N . GLU A 1 77 ? -17.535 4.799 19.522 1.00 89.75 77 GLU A N 1
ATOM 615 C CA . GLU A 1 77 ? -18.915 5.166 19.194 1.00 89.75 77 GLU A CA 1
ATOM 616 C C . GLU A 1 77 ? -19.923 4.163 19.757 1.00 89.75 77 GLU A C 1
ATOM 618 O O . GLU A 1 77 ? -20.922 4.555 20.362 1.00 89.75 77 GLU A O 1
ATOM 623 N N . TYR A 1 78 ? -19.655 2.863 19.621 1.00 90.19 78 TYR A N 1
ATOM 624 C CA . TYR A 1 78 ? -20.495 1.827 20.211 1.00 90.19 78 TYR A CA 1
ATOM 625 C C . TYR A 1 78 ? -20.571 1.954 21.735 1.00 90.19 78 TYR A C 1
ATOM 627 O O . TYR A 1 78 ? -21.658 1.850 22.312 1.00 90.19 78 TYR A O 1
ATOM 635 N N . ASP A 1 79 ? -19.443 2.207 22.396 1.00 89.19 79 ASP A N 1
ATOM 636 C CA . ASP A 1 79 ? -19.404 2.358 23.848 1.00 89.19 79 ASP A CA 1
ATOM 637 C C . ASP A 1 79 ? -20.155 3.623 24.301 1.00 89.19 79 ASP A C 1
ATOM 639 O O . ASP A 1 79 ? -20.880 3.580 25.298 1.00 89.19 79 ASP A O 1
ATOM 643 N N . HIS A 1 80 ? -20.091 4.712 23.524 1.00 87.00 80 HIS A N 1
ATOM 644 C CA . HIS A 1 80 ? -20.911 5.912 23.724 1.00 87.00 80 HIS A CA 1
ATOM 645 C C . HIS A 1 80 ? -22.409 5.643 23.550 1.00 87.00 80 HIS A C 1
ATOM 647 O O . HIS A 1 80 ? -23.211 6.111 24.361 1.00 87.00 80 HIS A O 1
ATOM 653 N N . ILE A 1 81 ? -22.801 4.871 22.532 1.00 87.56 81 ILE A N 1
ATOM 654 C CA . ILE A 1 81 ? -24.201 4.484 22.300 1.00 87.56 81 ILE A CA 1
ATOM 655 C C . ILE A 1 81 ? -24.716 3.618 23.454 1.00 87.56 81 ILE A C 1
ATOM 657 O O . ILE A 1 81 ? -25.844 3.794 23.913 1.00 87.56 81 ILE A O 1
ATOM 661 N N . LYS A 1 82 ? -23.899 2.673 23.929 1.00 88.25 82 LYS A N 1
ATOM 662 C CA . LYS A 1 82 ? -24.311 1.678 24.922 1.00 88.25 82 LYS A CA 1
ATOM 663 C C . LYS A 1 82 ? -24.314 2.214 26.351 1.00 88.25 82 LYS A C 1
ATOM 665 O O . LYS A 1 82 ? -25.239 1.922 27.105 1.00 88.25 82 LYS A O 1
ATOM 670 N N . ASN A 1 83 ? -23.275 2.950 26.736 1.00 85.75 83 ASN A N 1
ATOM 671 C CA . ASN A 1 83 ? -23.051 3.369 28.121 1.00 85.75 83 ASN A CA 1
ATOM 672 C C . ASN A 1 83 ? -23.346 4.863 28.353 1.00 85.75 83 ASN A C 1
ATOM 674 O O . ASN A 1 83 ? -23.256 5.325 29.491 1.00 85.75 83 ASN A O 1
ATOM 678 N N . GLY A 1 84 ? -23.720 5.605 27.304 1.00 73.50 84 GLY A N 1
ATOM 679 C CA . GLY A 1 84 ? -23.888 7.056 27.335 1.00 73.50 84 GLY A CA 1
ATOM 680 C C . GLY A 1 84 ? -22.553 7.809 27.285 1.00 73.50 84 GLY A C 1
ATOM 681 O O . GLY A 1 84 ? -21.474 7.236 27.448 1.00 73.50 84 GLY A O 1
ATOM 682 N N . LEU A 1 85 ? -22.615 9.125 27.062 1.00 71.00 85 LEU A N 1
ATOM 683 C CA . LEU A 1 85 ? -21.441 10.003 27.120 1.00 71.00 85 LEU 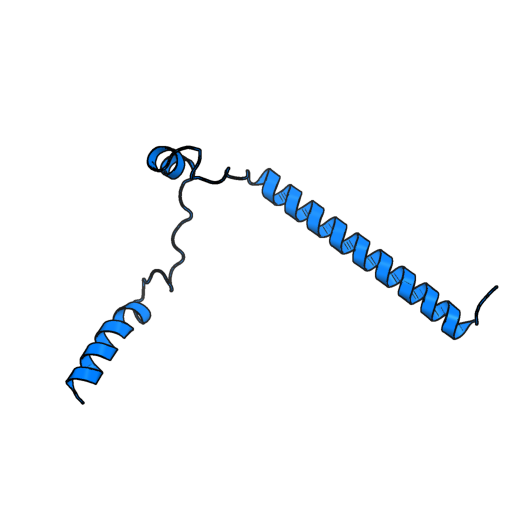A CA 1
ATOM 684 C C . LEU A 1 85 ? -20.899 10.039 28.557 1.00 71.00 85 LEU A C 1
ATOM 686 O O . LEU A 1 85 ? -21.487 10.679 29.430 1.00 71.00 85 LEU A O 1
ATOM 690 N N . LYS A 1 86 ? -19.772 9.365 28.808 1.00 63.97 86 LYS A N 1
ATOM 691 C CA . LYS A 1 86 ? -18.952 9.654 29.988 1.00 63.97 86 LYS A CA 1
ATOM 692 C C . LYS A 1 86 ? -18.240 10.984 29.739 1.00 63.97 86 LYS A C 1
ATOM 694 O O . LYS A 1 86 ? -17.285 11.023 28.969 1.00 63.97 86 LYS A O 1
ATOM 699 N N . VAL A 1 87 ? -18.785 12.047 30.331 1.00 56.41 87 VAL A N 1
ATOM 700 C CA . VAL A 1 87 ? -18.133 13.359 30.486 1.00 56.41 87 VAL A CA 1
ATOM 701 C C . VAL A 1 87 ? -16.967 13.232 31.458 1.00 56.41 87 VAL A C 1
ATOM 703 O O . VAL A 1 87 ? -17.145 12.522 32.476 1.00 56.41 87 VAL A O 1
#

Radius of gyration: 27.32 Å; chains: 1; bounding box: 44×30×80 Å

pLDDT: mean 80.17, std 11.66, range [53.09, 97.38]

Secondary structure (DSSP, 8-state):
-HHHHHHHHHHHHTTS-SS-TTTSPPPPP-HHHHHHHH-TTTSPPPPPHHHHHHHHHHHHHHHHHHHHHHHHHHHHHHHHHHH----

Organism: NCBI:txid51022